Protein AF-A0A7W8PDH3-F1 (afdb_monomer)

Solvent-accessible surface area (backbone atoms only — not comparable to full-atom values): 7850 Å² total; per-residue (Å²): 99,43,57,53,86,62,32,24,60,54,50,50,48,60,41,56,75,63,56,48,69,67,54,46,50,50,40,46,52,48,32,64,68,33,52,83,71,76,51,82,68,52,86,49,70,65,90,77,72,75,96,60,85,82,55,65,71,39,75,57,72,74,24,33,28,69,41,72,52,63,41,33,30,31,32,35,35,80,54,93,34,35,36,38,41,39,37,33,39,48,50,80,62,65,76,70,32,17,48,71,47,76,48,77,48,77,48,61,73,42,71,66,27,52,62,60,40,54,66,48,62,69,49,47,61,59,53,52,53,53,43,54,51,57,52,50,77,75,107

Foldseek 3Di:
DAFQQAFLVNVV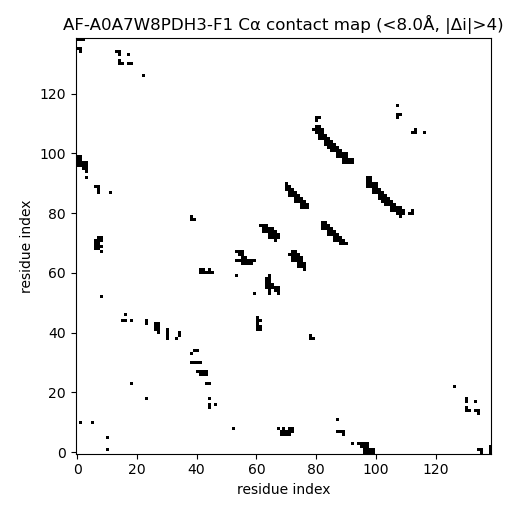VLLQLCQDVVNQVVQVVVCVVCVVVVWDRQNGFDNDDDPDDDQQQDDGSQWGFNDGDRFKTWTWHDTPFKIKIWIWGWDDDPPGDIDIDIDIDMDTDDPVSVVVVPVVVVVVVVSVVVSVVSNVVVD

Sequence (139 aa):
MVSSRVTAFESYCGMTNSSSQLLRTAFWLRDRFCALAGVRPINGFAQERPKASPVAGDVVDFFKVDYITNDELFLVANDRHLCVLVALMLSPALGLKRELTITASVKTHNLFGKVYMVPVAYAHGLIVRRMLRQLTSRA

Secondary structure (DSSP, 8-state):
-EETT--HHHHHHHHHHT--HHHHHHHHHHHHHHGGGTPPP---S-SSPPSS---TT-EETTEEEEEE-SSEEEEEEE-SSEEEEEEEEEPPPBTTEE-EEEEEEEEE-SHHHHHHHHHHHHHHHHHHHHHHHHHHTT-

Radius of gyration: 15.44 Å; Cα contacts (8 Å, |Δi|>4): 205; chains: 1; bounding box: 40×28×40 Å

Nearest PDB structures (foldseek):
  5w8m-assembly5_E  TM=7.105E-01  e=2.715E-01  Thermochaetoides thermophila
  5w8m-assembly6_F  TM=6.797E-01  e=2.136E-01  Thermochaetoides thermophila
  5w8m-assembly1_A  TM=5.571E-01  e=1.404E-01  Thermochaetoides thermophila
  6yfo-assembly1_AA  TM=2.993E-01  e=4.388E-01  Leviviridae sp.
  1h93-assembly1_A  TM=3.400E-01  e=1.457E+00  Leuconostoc mesenteroides

Structure (mmCIF, N/CA/C/O backbone):
data_AF-A0A7W8PDH3-F1
#
_entry.id   AF-A0A7W8PDH3-F1
#
loop_
_atom_site.group_PDB
_atom_site.id
_atom_site.type_symbol
_atom_site.label_atom_id
_atom_site.label_alt_id
_atom_site.label_comp_id
_atom_site.label_asym_id
_atom_site.label_entity_id
_atom_site.label_seq_id
_atom_site.pdbx_PDB_ins_code
_atom_site.Cartn_x
_atom_site.Cartn_y
_atom_site.Cartn_z
_atom_site.occupancy
_atom_site.B_iso_or_equiv
_atom_site.auth_seq_id
_atom_site.auth_comp_id
_atom_site.auth_asym_id
_atom_site.auth_atom_id
_atom_site.pdbx_PDB_model_num
ATOM 1 N N . MET A 1 1 ? -13.521 -5.055 8.287 1.00 72.31 1 MET A N 1
ATOM 2 C CA . MET A 1 1 ? -13.807 -4.239 9.488 1.00 72.31 1 MET A CA 1
ATOM 3 C C . MET A 1 1 ? -12.740 -4.533 10.524 1.00 72.31 1 MET A C 1
ATOM 5 O O . MET A 1 1 ? -12.319 -5.680 10.606 1.00 72.31 1 MET A O 1
ATOM 9 N N . VAL A 1 2 ? -12.299 -3.521 11.263 1.00 78.56 2 VAL A N 1
ATOM 10 C CA . VAL A 1 2 ? -11.295 -3.617 12.335 1.00 78.56 2 VAL A CA 1
ATOM 11 C C . VAL A 1 2 ? -11.884 -3.105 13.651 1.00 78.56 2 VAL A C 1
ATOM 13 O O . VAL A 1 2 ? -12.950 -2.489 13.649 1.00 78.56 2 VAL A O 1
ATOM 16 N N . SER A 1 3 ? -11.238 -3.390 14.782 1.00 79.94 3 SER A N 1
ATOM 17 C CA . SER A 1 3 ? -11.686 -2.906 16.096 1.00 79.94 3 SER A CA 1
ATOM 18 C C . SER A 1 3 ? -11.609 -1.377 16.182 1.00 79.94 3 SER A C 1
ATOM 20 O O . SER A 1 3 ? -10.711 -0.761 15.610 1.00 79.94 3 SER A O 1
ATOM 22 N N . SER A 1 4 ? -12.540 -0.752 16.908 1.00 78.38 4 SER A N 1
ATOM 23 C CA . SER A 1 4 ? -12.633 0.711 17.009 1.00 78.38 4 SER A CA 1
ATOM 24 C C . SER A 1 4 ? -11.459 1.386 17.724 1.00 78.38 4 SER A C 1
ATOM 26 O O . SER A 1 4 ? -11.302 2.598 17.602 1.00 78.38 4 SER A O 1
ATOM 28 N N . ARG A 1 5 ? -10.629 0.617 18.439 1.00 80.25 5 ARG A N 1
ATOM 29 C CA . ARG A 1 5 ? -9.452 1.120 19.169 1.00 80.25 5 ARG A CA 1
ATOM 30 C C . ARG A 1 5 ? -8.154 1.106 18.359 1.00 80.25 5 ARG A C 1
ATOM 32 O O . ARG A 1 5 ? -7.148 1.585 18.863 1.00 80.25 5 ARG A O 1
ATOM 39 N N . VAL A 1 6 ? -8.171 0.527 17.159 1.00 84.31 6 VAL A N 1
ATOM 40 C CA . VAL A 1 6 ? -6.967 0.315 16.346 1.00 84.31 6 VAL A CA 1
ATOM 41 C C . VAL A 1 6 ? -6.677 1.562 15.519 1.00 84.31 6 VAL A C 1
ATOM 43 O O . VAL A 1 6 ? -7.596 2.129 14.930 1.00 84.31 6 VAL A O 1
ATOM 46 N N . THR A 1 7 ? -5.410 1.965 15.446 1.00 88.69 7 THR A N 1
ATOM 47 C CA . THR A 1 7 ? -4.974 3.075 14.581 1.00 88.69 7 THR A CA 1
ATOM 48 C C . THR A 1 7 ? -4.730 2.631 13.133 1.00 88.69 7 THR A C 1
ATOM 50 O O . THR A 1 7 ? -4.605 1.438 12.828 1.00 88.69 7 THR A O 1
ATOM 53 N N . ALA A 1 8 ? -4.622 3.580 12.202 1.00 88.31 8 ALA A N 1
ATOM 54 C CA . ALA A 1 8 ? -4.268 3.294 10.811 1.00 88.31 8 ALA A CA 1
ATOM 55 C C . ALA A 1 8 ? -2.891 2.616 10.705 1.00 88.31 8 ALA A C 1
ATOM 57 O O . ALA A 1 8 ? -2.724 1.654 9.949 1.00 88.31 8 ALA A O 1
ATOM 58 N N . PHE A 1 9 ? -1.926 3.047 11.522 1.00 87.25 9 PHE A N 1
ATOM 59 C CA . PHE A 1 9 ? -0.598 2.438 11.581 1.00 87.25 9 PHE A CA 1
ATOM 60 C C . PHE A 1 9 ? -0.610 1.030 12.184 1.00 87.25 9 PHE A C 1
ATOM 62 O O . PHE A 1 9 ? 0.033 0.127 11.647 1.00 87.25 9 PHE A O 1
ATOM 69 N N . GLU A 1 10 ? -1.386 0.786 13.239 1.00 86.12 10 GLU A N 1
ATOM 70 C CA . GLU A 1 10 ? -1.561 -0.566 13.783 1.00 86.12 10 GLU A CA 1
ATOM 71 C C . GLU A 1 10 ? -2.272 -1.496 12.795 1.00 86.12 10 GLU A C 1
ATOM 73 O O . GLU A 1 10 ? -1.916 -2.669 12.679 1.00 86.12 10 GLU A O 1
ATOM 78 N N . SER A 1 11 ? -3.233 -0.972 12.032 1.00 85.19 11 SER A N 1
ATOM 79 C CA . SER A 1 11 ? -3.913 -1.713 10.966 1.00 85.19 11 SER A CA 1
ATOM 80 C C . SER A 1 11 ? -2.941 -2.099 9.849 1.00 85.19 11 SER A C 1
ATOM 82 O O . SER A 1 11 ? -2.901 -3.263 9.439 1.00 85.19 11 SER A O 1
ATOM 84 N N . TYR A 1 12 ? -2.101 -1.153 9.409 1.00 84.94 12 TYR A N 1
ATOM 85 C CA . TYR A 1 12 ? -0.999 -1.412 8.478 1.00 84.94 12 TYR A CA 1
ATOM 86 C C . TYR A 1 12 ? -0.072 -2.502 9.021 1.00 84.94 12 TYR A C 1
ATOM 88 O O . TYR A 1 12 ? 0.208 -3.491 8.339 1.00 84.94 12 TYR A O 1
ATOM 96 N N . CYS A 1 13 ? 0.334 -2.369 10.283 1.00 82.31 13 CYS A N 1
ATOM 97 C CA . CYS A 1 13 ? 1.154 -3.348 10.971 1.00 82.31 13 CYS A CA 1
ATOM 98 C C . CYS A 1 13 ? 0.494 -4.736 10.980 1.00 82.31 13 CYS A C 1
ATOM 100 O O . CYS A 1 13 ? 1.136 -5.728 10.631 1.00 82.31 13 CYS A O 1
ATOM 102 N N . GLY A 1 14 ? -0.786 -4.836 11.334 1.00 78.56 14 GLY A N 1
ATOM 103 C CA . GLY A 1 14 ? -1.529 -6.096 11.333 1.00 78.56 14 GLY A CA 1
ATOM 104 C C . GLY A 1 14 ? -1.536 -6.771 9.959 1.00 78.56 14 GLY A C 1
ATOM 105 O O . GLY A 1 14 ? -1.308 -7.977 9.861 1.00 78.56 14 GLY A O 1
ATOM 106 N N . MET A 1 15 ? -1.710 -5.988 8.889 1.00 75.31 15 MET A N 1
ATOM 107 C CA . MET A 1 15 ? -1.711 -6.494 7.513 1.00 75.31 15 MET A CA 1
ATOM 108 C C . MET A 1 15 ? -0.359 -7.017 7.063 1.00 75.31 15 MET A C 1
ATOM 110 O O . MET A 1 15 ? -0.274 -8.082 6.450 1.00 75.31 15 MET A O 1
ATOM 114 N N . THR A 1 16 ? 0.700 -6.252 7.315 1.00 74.62 16 THR A N 1
ATOM 115 C CA . THR A 1 16 ? 2.024 -6.571 6.776 1.00 74.62 16 THR A CA 1
ATOM 116 C C . THR A 1 16 ? 2.766 -7.591 7.643 1.00 74.62 16 THR A C 1
ATOM 118 O O . THR A 1 16 ? 3.664 -8.264 7.139 1.00 74.62 16 THR A O 1
ATOM 121 N N . ASN A 1 17 ? 2.330 -7.814 8.898 1.00 69.06 17 ASN A N 1
ATOM 122 C CA . ASN A 1 17 ? 2.951 -8.779 9.826 1.00 69.06 17 ASN A CA 1
ATOM 123 C C . ASN A 1 17 ? 2.692 -10.229 9.403 1.00 69.06 17 ASN A C 1
ATOM 125 O O . ASN A 1 17 ? 3.431 -11.145 9.734 1.00 69.06 17 ASN A O 1
ATOM 129 N N . SER A 1 18 ? 1.606 -10.452 8.666 1.00 56.69 18 SER A N 1
ATOM 130 C CA . SER A 1 18 ? 1.273 -11.742 8.061 1.00 56.69 18 SER A CA 1
ATOM 131 C C . SER A 1 18 ? 1.380 -11.675 6.543 1.00 56.69 18 SER A C 1
ATOM 133 O O . SER A 1 18 ? 0.632 -12.347 5.836 1.00 56.69 18 SER A O 1
ATOM 135 N N . SER A 1 19 ? 2.308 -10.864 6.021 1.00 56.41 19 SER A N 1
ATOM 136 C CA . SER A 1 19 ? 2.618 -10.877 4.596 1.00 56.41 19 SER A CA 1
ATOM 137 C C . SER A 1 19 ? 3.011 -12.304 4.200 1.00 56.41 19 SER A C 1
ATOM 139 O O . SER A 1 19 ? 4.042 -12.838 4.602 1.00 56.41 19 SER A O 1
ATOM 141 N N . SER A 1 20 ? 2.105 -12.973 3.477 1.00 57.12 20 SER A N 1
ATOM 142 C CA . SER A 1 20 ? 2.273 -14.375 3.090 1.00 57.12 20 SER A CA 1
ATOM 143 C C . SER A 1 20 ? 3.630 -14.581 2.417 1.00 57.12 20 SER A C 1
ATOM 145 O O . SER A 1 20 ? 4.112 -13.678 1.730 1.00 57.12 20 SER A O 1
ATOM 147 N N . GLN A 1 21 ? 4.228 -15.767 2.556 1.00 59.12 21 GLN A N 1
ATOM 148 C CA . GLN A 1 21 ? 5.501 -16.091 1.897 1.00 59.12 21 GLN A CA 1
ATOM 149 C C . GLN A 1 21 ? 5.482 -15.730 0.400 1.00 59.12 21 GLN A C 1
ATOM 151 O O . GLN A 1 21 ? 6.455 -15.178 -0.094 1.00 59.12 21 GLN A O 1
ATOM 156 N N . LEU A 1 22 ? 4.332 -15.887 -0.270 1.00 58.66 22 LEU A N 1
ATOM 157 C CA . LEU A 1 22 ? 4.092 -15.488 -1.665 1.00 58.66 22 LEU A CA 1
ATOM 158 C C . LEU A 1 22 ? 4.389 -14.009 -1.961 1.00 58.66 22 LEU A C 1
ATOM 160 O O . LEU A 1 22 ? 4.874 -13.676 -3.036 1.00 58.66 22 LEU A O 1
ATOM 164 N N . LEU A 1 23 ? 4.090 -13.121 -1.018 1.00 63.62 23 LEU A N 1
ATOM 165 C CA . LEU A 1 23 ? 4.256 -11.674 -1.146 1.00 63.62 23 LEU A CA 1
ATOM 166 C C . LEU A 1 23 ? 5.735 -11.282 -1.036 1.00 63.62 23 LEU A C 1
ATOM 168 O O . LEU A 1 23 ? 6.227 -10.489 -1.835 1.00 63.62 23 LEU A O 1
ATOM 172 N N . ARG A 1 24 ? 6.466 -11.930 -0.117 1.00 63.41 24 ARG A N 1
ATOM 173 C CA . ARG A 1 24 ? 7.933 -11.837 -0.039 1.00 63.41 24 ARG A CA 1
ATOM 174 C C . ARG A 1 24 ? 8.594 -12.395 -1.296 1.00 63.41 24 ARG A C 1
ATOM 176 O O . ARG A 1 24 ? 9.510 -11.767 -1.812 1.00 63.41 24 ARG A O 1
ATOM 183 N N . THR A 1 25 ? 8.125 -13.529 -1.819 1.00 57.22 25 THR A N 1
ATOM 184 C CA . THR A 1 25 ? 8.664 -14.102 -3.062 1.00 57.22 25 THR A CA 1
ATOM 185 C C . THR A 1 25 ? 8.390 -13.198 -4.264 1.00 57.22 25 THR A C 1
ATOM 187 O O . THR A 1 25 ? 9.267 -13.036 -5.104 1.00 57.22 25 THR A O 1
ATOM 190 N N . ALA A 1 26 ? 7.216 -12.561 -4.337 1.00 62.88 26 ALA A N 1
ATOM 191 C CA . ALA A 1 26 ? 6.884 -11.617 -5.402 1.00 62.88 26 ALA A CA 1
ATOM 192 C C . ALA A 1 26 ? 7.784 -10.369 -5.373 1.00 62.88 26 ALA A C 1
ATOM 194 O O . ALA A 1 26 ? 8.300 -9.971 -6.416 1.00 62.88 26 ALA A O 1
ATOM 195 N N . PHE A 1 27 ? 8.029 -9.791 -4.191 1.00 67.06 27 PHE A N 1
ATOM 196 C CA . PHE A 1 27 ? 8.969 -8.673 -4.035 1.00 67.06 27 PHE A CA 1
ATOM 197 C C . PHE A 1 27 ? 10.419 -9.076 -4.305 1.00 67.06 27 PHE A C 1
ATOM 199 O O . PHE A 1 27 ? 11.137 -8.343 -4.971 1.00 67.06 27 PHE A O 1
ATOM 206 N N . TRP A 1 28 ? 10.832 -10.277 -3.906 1.00 62.25 28 TRP A N 1
ATOM 207 C CA . TRP A 1 28 ? 12.161 -10.790 -4.231 1.00 62.25 28 TRP A CA 1
ATOM 208 C C . TRP A 1 28 ? 12.358 -11.013 -5.737 1.00 62.25 28 TRP A C 1
ATOM 210 O O . TRP A 1 28 ? 13.393 -10.662 -6.301 1.00 62.25 28 TRP A O 1
ATOM 220 N N . LEU A 1 29 ? 11.353 -11.580 -6.410 1.00 57.97 29 LEU A N 1
ATOM 221 C CA . LEU A 1 29 ? 11.389 -11.815 -7.851 1.00 57.97 29 LEU A CA 1
ATOM 222 C C . LEU A 1 29 ? 11.445 -10.481 -8.603 1.00 57.97 29 LEU A C 1
ATOM 224 O O . LEU A 1 29 ? 12.280 -10.310 -9.489 1.00 57.97 29 LEU A O 1
ATOM 228 N N . ARG A 1 30 ? 10.629 -9.510 -8.177 1.00 66.06 30 ARG A N 1
ATOM 229 C CA . ARG A 1 30 ? 10.693 -8.120 -8.636 1.00 66.06 30 ARG A CA 1
ATOM 230 C C . ARG A 1 30 ? 12.095 -7.542 -8.490 1.00 66.06 30 ARG A C 1
ATOM 232 O O . ARG A 1 30 ? 12.644 -7.029 -9.457 1.00 66.06 30 ARG A O 1
ATOM 239 N N . ASP A 1 31 ? 12.678 -7.651 -7.304 1.00 63.78 31 ASP A N 1
ATOM 240 C CA . ASP A 1 31 ? 14.000 -7.109 -7.010 1.00 63.78 31 ASP A CA 1
ATOM 241 C C . ASP A 1 31 ? 15.086 -7.741 -7.872 1.00 63.78 31 ASP A C 1
ATOM 243 O O . ASP A 1 31 ? 15.952 -7.024 -8.362 1.00 63.78 31 ASP A O 1
ATOM 247 N N . ARG A 1 32 ? 15.016 -9.047 -8.158 1.00 59.47 32 ARG A N 1
ATOM 248 C CA . ARG A 1 32 ? 15.961 -9.697 -9.080 1.00 59.47 32 ARG A CA 1
ATOM 249 C C . ARG A 1 32 ? 15.852 -9.189 -10.510 1.00 59.47 32 ARG A C 1
ATOM 251 O O . ARG A 1 32 ? 16.881 -8.981 -11.146 1.00 59.47 32 ARG A O 1
ATOM 258 N N . PHE A 1 33 ? 14.637 -8.998 -11.020 1.00 55.91 33 PHE A N 1
ATOM 259 C CA . PHE A 1 33 ? 14.441 -8.484 -12.377 1.00 55.91 33 PHE A CA 1
ATOM 260 C C . PHE A 1 33 ? 14.771 -6.987 -12.480 1.00 55.91 33 PHE A C 1
ATOM 262 O O . PHE A 1 33 ? 15.287 -6.537 -13.501 1.00 55.91 33 PHE A O 1
ATOM 269 N N . CYS A 1 34 ? 14.540 -6.221 -11.412 1.00 54.62 34 CYS A N 1
ATOM 270 C CA . CYS A 1 34 ? 14.785 -4.781 -11.363 1.00 54.62 34 CYS A CA 1
ATOM 271 C C . CYS A 1 34 ? 16.191 -4.394 -10.864 1.00 54.62 34 CYS A C 1
ATOM 273 O O . CYS A 1 34 ? 16.572 -3.230 -11.014 1.00 54.62 34 CYS A O 1
ATOM 275 N N . ALA A 1 35 ? 16.989 -5.338 -10.348 1.00 56.88 35 ALA A N 1
ATOM 276 C CA . ALA A 1 35 ? 18.390 -5.120 -9.969 1.00 56.88 35 ALA A CA 1
ATOM 277 C C . ALA A 1 35 ? 19.235 -4.629 -11.157 1.00 56.88 35 ALA A C 1
ATOM 279 O O . ALA A 1 35 ? 20.092 -3.765 -10.999 1.00 56.88 35 ALA A O 1
ATOM 280 N N . LEU A 1 36 ? 18.925 -5.106 -12.368 1.00 50.00 36 LEU A N 1
ATOM 281 C CA . LEU A 1 36 ? 19.558 -4.663 -13.616 1.00 50.00 36 LEU A CA 1
ATOM 282 C C . LEU A 1 36 ? 19.155 -3.235 -14.030 1.00 50.00 36 LEU A C 1
ATOM 284 O O . LEU A 1 36 ? 19.840 -2.613 -14.836 1.00 50.00 36 LEU A O 1
ATOM 288 N N . ALA A 1 37 ? 18.067 -2.699 -13.472 1.00 51.59 37 ALA A N 1
ATOM 289 C CA . ALA A 1 37 ? 17.535 -1.371 -13.781 1.00 51.59 37 ALA A CA 1
ATOM 290 C C . ALA A 1 37 ? 17.859 -0.309 -12.705 1.00 51.59 37 ALA A C 1
ATOM 292 O O . ALA A 1 37 ? 17.372 0.821 -12.797 1.00 51.59 37 ALA A O 1
ATOM 293 N N . GLY A 1 38 ? 18.671 -0.645 -11.690 1.00 53.12 38 GLY A N 1
ATOM 294 C CA . GLY A 1 38 ? 19.088 0.283 -10.627 1.00 53.12 38 GLY A CA 1
ATOM 295 C C . GLY A 1 38 ? 17.977 0.663 -9.639 1.00 53.12 38 GLY A C 1
ATOM 296 O O . GLY A 1 38 ? 18.023 1.738 -9.041 1.00 53.12 38 GLY A O 1
ATOM 297 N N . VAL A 1 39 ? 16.955 -0.183 -9.493 1.00 56.75 39 VAL A N 1
ATOM 298 C CA . VAL A 1 39 ? 15.837 0.026 -8.560 1.00 56.75 39 VAL A CA 1
ATOM 299 C C . VAL A 1 39 ? 16.244 -0.445 -7.163 1.00 56.75 39 VAL A C 1
ATOM 301 O O . VAL A 1 39 ? 16.865 -1.499 -7.024 1.00 56.75 39 VAL A O 1
ATOM 304 N N . ARG A 1 40 ? 15.899 0.319 -6.117 1.00 56.69 40 ARG A N 1
ATOM 305 C CA . ARG A 1 40 ? 16.214 -0.060 -4.731 1.00 56.69 40 ARG A CA 1
ATOM 306 C C . ARG A 1 40 ? 15.462 -1.342 -4.350 1.00 56.69 40 ARG A C 1
ATOM 308 O O . ARG A 1 40 ? 14.257 -1.409 -4.613 1.00 56.69 40 ARG A O 1
ATOM 315 N N . PRO A 1 41 ? 16.131 -2.342 -3.747 1.00 55.88 41 PRO A N 1
ATOM 316 C CA . PRO A 1 41 ? 15.470 -3.572 -3.341 1.00 55.88 41 PRO A CA 1
ATOM 317 C C . PRO A 1 41 ? 14.440 -3.282 -2.248 1.00 55.88 41 PRO A C 1
ATOM 319 O O . PRO A 1 41 ? 14.709 -2.552 -1.291 1.00 55.88 41 PRO A O 1
ATOM 322 N N . ILE A 1 42 ? 13.261 -3.874 -2.396 1.00 59.59 42 ILE A N 1
ATOM 323 C CA . ILE A 1 42 ? 12.273 -3.985 -1.336 1.00 59.59 42 ILE A CA 1
ATOM 324 C C . ILE A 1 42 ? 12.667 -5.243 -0.558 1.00 59.59 42 ILE A C 1
ATOM 326 O O . ILE A 1 42 ? 12.245 -6.346 -0.894 1.00 59.59 42 ILE A O 1
ATOM 330 N N . ASN A 1 43 ? 13.481 -5.098 0.493 1.00 56.28 43 ASN A N 1
ATOM 331 C CA . ASN A 1 43 ? 13.959 -6.200 1.352 1.00 56.28 43 ASN A CA 1
ATOM 332 C C . ASN A 1 43 ? 12.840 -6.890 2.181 1.00 56.28 43 ASN A C 1
ATOM 334 O O . ASN A 1 43 ? 13.067 -7.384 3.285 1.00 56.28 43 ASN A O 1
ATOM 338 N N . GLY A 1 44 ? 11.621 -6.963 1.645 1.00 59.72 44 GLY A N 1
ATOM 339 C CA . GLY A 1 44 ? 10.412 -7.392 2.326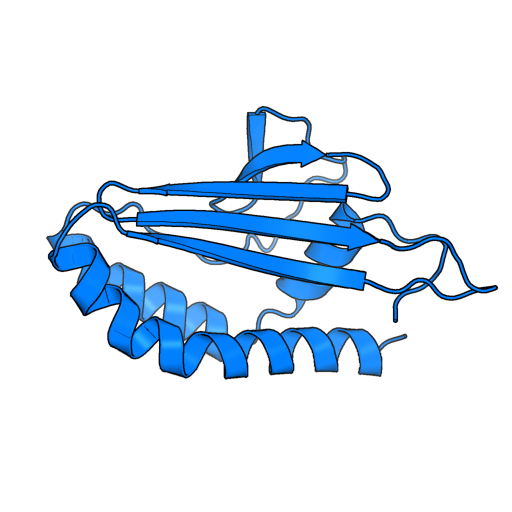 1.00 59.72 44 GLY A CA 1
ATOM 340 C C . GLY A 1 44 ? 9.896 -6.350 3.315 1.00 59.72 44 GLY A C 1
ATOM 341 O O . GLY A 1 44 ? 10.376 -5.221 3.375 1.00 59.72 44 GLY A O 1
ATOM 342 N N . PHE A 1 45 ? 8.890 -6.755 4.086 1.00 64.50 45 PHE A N 1
ATOM 343 C CA . PHE A 1 45 ? 8.467 -6.025 5.278 1.00 64.50 45 PHE A CA 1
ATOM 344 C C . PHE A 1 45 ? 9.382 -6.414 6.445 1.00 64.50 45 PHE A C 1
ATOM 346 O O . PHE A 1 45 ? 9.719 -7.595 6.594 1.00 64.50 45 PHE A O 1
ATOM 353 N N . ALA A 1 46 ? 9.796 -5.439 7.251 1.00 59.19 46 ALA A N 1
ATOM 354 C CA . ALA A 1 46 ? 10.646 -5.660 8.410 1.00 59.19 46 ALA A CA 1
ATOM 355 C C . ALA A 1 46 ? 9.924 -6.543 9.443 1.00 59.19 46 ALA A C 1
ATOM 357 O O . ALA A 1 46 ? 8.759 -6.317 9.773 1.00 59.19 46 ALA A O 1
ATOM 358 N N . GLN A 1 47 ? 10.625 -7.562 9.953 1.00 51.81 47 GLN A N 1
ATOM 359 C CA . GLN A 1 47 ? 10.112 -8.433 11.022 1.00 51.81 47 GLN A CA 1
ATOM 360 C C . GLN A 1 47 ? 10.113 -7.729 12.387 1.00 51.81 47 GLN A C 1
ATOM 362 O O . GLN A 1 47 ? 9.283 -8.036 13.239 1.00 51.81 47 GLN A O 1
ATOM 367 N N . GLU A 1 48 ? 11.014 -6.765 12.584 1.00 51.53 48 GLU A N 1
ATOM 368 C CA . GLU A 1 48 ? 11.105 -5.958 13.797 1.00 51.53 48 GLU A CA 1
ATOM 369 C C . GLU A 1 48 ? 10.524 -4.576 13.526 1.00 51.53 48 GLU A C 1
ATOM 371 O O . GLU A 1 48 ? 10.997 -3.847 12.652 1.00 51.53 48 GLU A O 1
ATOM 376 N N . ARG A 1 49 ? 9.462 -4.228 14.257 1.00 62.59 49 ARG A N 1
ATOM 377 C CA . ARG A 1 49 ? 8.789 -2.940 14.096 1.00 62.59 49 ARG A CA 1
ATOM 378 C C . ARG A 1 49 ? 9.142 -1.964 15.210 1.00 62.59 49 ARG A C 1
ATOM 380 O O . ARG A 1 49 ? 9.288 -2.389 16.360 1.00 62.59 49 ARG A O 1
ATOM 387 N N . PRO A 1 50 ? 9.215 -0.658 14.898 1.00 58.81 50 PRO A N 1
ATOM 388 C CA . PRO A 1 50 ? 9.360 0.358 15.922 1.00 58.81 50 PRO A CA 1
ATOM 389 C C . PRO A 1 50 ? 8.167 0.294 16.884 1.00 58.81 50 PRO A C 1
ATOM 391 O O . PRO A 1 50 ? 7.014 0.234 16.464 1.00 58.81 50 PRO A O 1
ATOM 394 N N . LYS A 1 51 ? 8.450 0.299 18.193 1.00 57.66 51 LYS A N 1
ATOM 395 C CA . LYS A 1 51 ? 7.427 0.344 19.258 1.00 57.66 51 LYS A CA 1
ATOM 396 C C . LYS A 1 51 ? 6.659 1.672 19.288 1.00 57.66 51 LYS A C 1
ATOM 398 O O . LYS A 1 51 ? 5.642 1.764 19.965 1.00 57.66 51 LYS A O 1
ATOM 403 N N . ALA A 1 52 ? 7.163 2.688 18.592 1.00 71.75 52 ALA A N 1
ATOM 404 C CA . ALA A 1 52 ? 6.564 4.007 18.482 1.00 71.75 52 ALA A CA 1
ATOM 405 C C . ALA A 1 52 ? 5.946 4.203 17.093 1.00 71.75 52 ALA A C 1
ATOM 407 O O . ALA A 1 52 ? 6.464 3.689 16.099 1.00 71.75 52 ALA A O 1
ATOM 408 N N . SER A 1 53 ? 4.854 4.968 17.036 1.00 77.31 53 SER A N 1
ATOM 409 C CA . SER A 1 53 ? 4.280 5.411 15.767 1.00 77.31 53 SER A CA 1
ATOM 410 C C . SER A 1 53 ? 5.300 6.290 15.029 1.00 77.31 53 SER A C 1
ATOM 412 O O . SER A 1 53 ? 5.885 7.170 15.665 1.00 77.31 53 SER A O 1
ATOM 414 N N . PRO A 1 54 ? 5.525 6.073 13.723 1.00 83.88 54 PRO A N 1
ATOM 415 C CA . PRO A 1 54 ? 6.429 6.900 12.933 1.00 83.88 54 PRO A CA 1
ATOM 416 C C . PRO A 1 54 ? 5.867 8.316 12.780 1.00 83.88 54 PRO A C 1
ATOM 418 O O . PRO A 1 54 ? 4.673 8.552 12.989 1.00 83.88 54 PRO A O 1
ATOM 421 N N . VAL A 1 55 ? 6.719 9.252 12.376 1.00 87.44 55 VAL A N 1
ATOM 422 C CA . VAL A 1 55 ? 6.321 10.613 11.998 1.00 87.44 55 VAL A CA 1
ATOM 423 C C . VAL A 1 55 ? 6.411 10.811 10.487 1.00 87.44 55 VAL A C 1
ATOM 425 O O . VAL A 1 55 ? 7.066 10.050 9.772 1.00 87.44 55 VAL A O 1
ATOM 428 N N . ALA A 1 56 ? 5.736 11.840 9.972 1.00 89.44 56 ALA A N 1
ATOM 429 C CA . ALA A 1 56 ? 5.856 12.209 8.565 1.00 89.44 56 ALA A CA 1
ATOM 430 C C . ALA A 1 56 ? 7.329 12.475 8.206 1.00 89.44 56 ALA A C 1
ATOM 432 O O . ALA A 1 56 ? 8.029 13.214 8.897 1.00 89.44 56 ALA A O 1
ATOM 433 N N . GLY A 1 57 ? 7.796 11.866 7.119 1.00 87.31 57 GLY A N 1
ATOM 434 C CA . GLY A 1 57 ? 9.195 11.877 6.701 1.00 87.31 57 GLY A CA 1
ATOM 435 C C . GLY A 1 57 ? 9.956 10.583 6.993 1.00 87.31 57 GLY A C 1
ATOM 436 O O . GLY A 1 57 ? 10.907 10.301 6.258 1.00 87.31 57 GLY A O 1
ATOM 437 N N . ASP A 1 58 ? 9.520 9.789 7.975 1.00 86.31 58 ASP A N 1
ATOM 438 C CA . ASP A 1 58 ? 10.149 8.510 8.315 1.00 86.31 58 ASP A CA 1
ATOM 439 C C . ASP A 1 58 ? 9.995 7.485 7.191 1.00 86.31 58 ASP A C 1
ATOM 441 O O . ASP A 1 58 ? 9.115 7.580 6.333 1.00 86.31 58 ASP A O 1
ATOM 445 N N . VAL A 1 59 ? 10.853 6.467 7.208 1.00 82.94 59 VAL A N 1
ATOM 446 C CA . VAL A 1 59 ? 10.758 5.328 6.295 1.00 82.94 59 VAL A CA 1
ATOM 447 C C . VAL A 1 59 ? 10.260 4.115 7.069 1.00 82.94 59 VAL A C 1
ATOM 449 O O . VAL A 1 59 ? 10.886 3.685 8.035 1.00 82.94 59 VAL A O 1
ATOM 452 N N .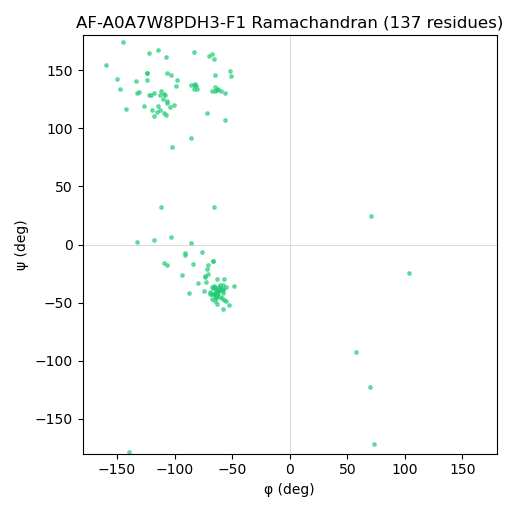 VAL A 1 60 ? 9.141 3.552 6.619 1.00 79.00 60 VAL A N 1
ATOM 453 C CA . VAL A 1 60 ? 8.561 2.310 7.134 1.00 79.00 60 VAL A CA 1
ATOM 454 C C . VAL A 1 60 ? 8.627 1.267 6.030 1.00 79.00 60 VAL A C 1
ATOM 456 O O . VAL A 1 60 ? 8.046 1.441 4.957 1.00 79.00 60 VAL A O 1
ATOM 459 N N . ASP A 1 61 ? 9.346 0.177 6.299 1.00 77.94 61 ASP A N 1
ATOM 460 C CA . ASP A 1 61 ? 9.690 -0.859 5.325 1.00 77.94 61 ASP A CA 1
ATOM 461 C C . ASP A 1 61 ? 10.454 -0.271 4.124 1.00 77.94 61 ASP A C 1
ATOM 463 O O . ASP A 1 61 ? 11.671 -0.116 4.168 1.00 77.94 61 ASP A O 1
ATOM 467 N N . PHE A 1 62 ? 9.744 0.109 3.065 1.00 76.56 62 PHE A N 1
ATOM 468 C CA . PHE A 1 62 ? 10.292 0.744 1.862 1.00 76.56 62 PHE A CA 1
ATOM 469 C C . PHE A 1 62 ? 9.492 1.977 1.425 1.00 76.56 62 PHE A C 1
ATOM 471 O O . PHE A 1 62 ? 9.806 2.597 0.408 1.00 76.56 62 PHE A O 1
ATOM 478 N N . PHE A 1 63 ? 8.460 2.339 2.186 1.00 82.94 63 PHE A N 1
ATOM 479 C CA . PHE A 1 63 ? 7.661 3.525 1.950 1.00 82.94 63 PHE A CA 1
ATOM 480 C C . PHE A 1 63 ? 8.134 4.662 2.844 1.00 82.94 63 PHE A C 1
ATOM 482 O O . PHE A 1 63 ? 8.432 4.469 4.020 1.00 82.94 63 PHE A O 1
ATOM 489 N N . LYS A 1 64 ? 8.135 5.872 2.300 1.00 87.38 64 LYS A N 1
ATOM 490 C CA . LYS A 1 64 ? 8.211 7.094 3.087 1.00 87.38 64 LYS A CA 1
ATOM 491 C C . LYS A 1 64 ? 6.821 7.424 3.629 1.00 87.38 64 LYS A C 1
ATOM 493 O O . LYS A 1 64 ? 5.850 7.393 2.875 1.00 87.38 64 LYS A O 1
ATOM 498 N N . VAL A 1 65 ? 6.726 7.754 4.911 1.00 90.62 65 VAL A N 1
ATOM 499 C CA . VAL A 1 65 ? 5.501 8.275 5.521 1.00 90.62 65 VAL A CA 1
ATOM 500 C C . VAL A 1 65 ? 5.298 9.694 5.009 1.00 90.62 65 VAL A C 1
ATOM 502 O O . VAL A 1 65 ? 6.103 10.582 5.284 1.00 90.62 65 VAL A O 1
ATOM 505 N N . ASP A 1 66 ? 4.246 9.893 4.226 1.00 92.25 66 ASP A N 1
ATOM 506 C CA . ASP A 1 66 ? 3.869 11.205 3.698 1.00 92.25 66 ASP A CA 1
ATOM 507 C C . ASP A 1 66 ? 2.955 11.937 4.686 1.00 92.25 66 ASP A C 1
ATOM 509 O O . ASP A 1 66 ? 3.158 13.110 4.989 1.00 92.25 66 ASP A O 1
ATOM 513 N N . TYR A 1 67 ? 2.006 11.203 5.271 1.00 92.44 67 TYR A N 1
ATOM 514 C CA . TYR A 1 67 ? 1.055 11.716 6.250 1.00 92.44 67 TYR A CA 1
ATOM 515 C C . TYR A 1 67 ? 0.647 10.619 7.236 1.00 92.44 67 TYR A C 1
ATOM 517 O O . TYR A 1 67 ? 0.494 9.460 6.845 1.00 92.44 67 TYR A O 1
ATOM 525 N N . ILE A 1 68 ? 0.467 10.969 8.511 1.00 93.12 68 ILE A N 1
ATOM 526 C CA . ILE A 1 68 ? 0.028 10.025 9.542 1.00 93.12 68 ILE A CA 1
ATOM 527 C C . ILE A 1 68 ? -0.832 10.706 10.608 1.00 93.12 68 ILE A C 1
ATOM 529 O O . ILE A 1 68 ? -0.486 11.758 11.142 1.00 93.12 68 ILE A O 1
ATOM 533 N N . THR A 1 69 ? -1.942 10.057 10.941 1.00 92.31 69 THR A N 1
ATOM 534 C CA . THR A 1 69 ? -2.794 10.316 12.102 1.00 92.31 69 THR A CA 1
ATOM 535 C C . THR A 1 69 ? -3.252 8.981 12.696 1.00 92.31 69 THR A C 1
ATOM 537 O O . THR A 1 69 ? -2.899 7.904 12.212 1.00 92.31 69 THR A O 1
ATOM 540 N N . ASN A 1 70 ? -4.070 9.028 13.750 1.00 89.69 70 ASN A N 1
ATOM 541 C CA . ASN A 1 70 ? -4.688 7.815 14.288 1.00 89.69 70 ASN A CA 1
ATOM 542 C C . ASN A 1 70 ? -5.621 7.136 13.277 1.00 89.69 70 ASN A C 1
ATOM 544 O O . ASN A 1 70 ? -5.745 5.914 13.308 1.00 89.69 70 ASN A O 1
ATOM 548 N N . ASP A 1 71 ? -6.240 7.903 12.378 1.00 91.56 71 ASP A N 1
ATOM 549 C CA . ASP A 1 71 ? -7.265 7.409 11.458 1.00 91.56 71 ASP A CA 1
ATOM 550 C C . ASP A 1 71 ? -6.768 7.290 10.011 1.00 91.56 71 ASP A C 1
ATOM 552 O O . ASP A 1 71 ? -7.355 6.554 9.221 1.00 91.56 71 ASP A O 1
ATOM 556 N N . GLU A 1 72 ? -5.661 7.945 9.661 1.00 92.38 72 GLU A N 1
ATOM 557 C CA . GLU A 1 72 ? -5.138 7.996 8.297 1.00 92.38 72 GLU A CA 1
ATOM 558 C C . GLU A 1 72 ? -3.634 7.719 8.260 1.00 92.38 72 GLU A C 1
ATOM 560 O O . GLU A 1 72 ? -2.874 8.177 9.109 1.00 92.38 72 GLU A O 1
ATOM 565 N N . LEU A 1 73 ? -3.185 6.979 7.252 1.00 92.94 73 LEU A N 1
ATOM 566 C CA . LEU A 1 73 ? -1.769 6.731 7.002 1.00 92.94 73 LEU A CA 1
ATOM 567 C C . LEU A 1 73 ? -1.508 6.732 5.501 1.00 92.94 73 LEU A C 1
ATOM 569 O O . LEU A 1 73 ? -2.016 5.863 4.789 1.00 92.94 73 LEU A O 1
ATOM 573 N N . PHE A 1 74 ? -0.695 7.675 5.029 1.00 92.25 74 PHE A N 1
ATOM 574 C CA . PHE A 1 74 ? -0.274 7.772 3.635 1.00 92.25 74 PHE A CA 1
ATOM 575 C C . PHE A 1 74 ? 1.206 7.424 3.508 1.00 92.25 74 PHE A C 1
ATOM 577 O O . PHE A 1 74 ? 2.079 8.000 4.159 1.00 92.25 74 PHE A O 1
ATOM 584 N N . LEU A 1 75 ? 1.470 6.459 2.640 1.00 89.50 75 LEU A N 1
ATOM 585 C CA . LEU A 1 75 ? 2.771 5.873 2.383 1.00 89.50 75 LEU A CA 1
ATOM 586 C C . LEU A 1 75 ? 3.122 6.082 0.915 1.00 89.50 75 LEU A C 1
ATOM 588 O O . LEU A 1 75 ? 2.334 5.747 0.031 1.00 89.50 75 LEU A O 1
ATOM 592 N N . VAL A 1 76 ? 4.310 6.614 0.647 1.00 86.06 76 VAL A N 1
ATOM 593 C CA . VAL A 1 76 ? 4.777 6.917 -0.706 1.00 86.06 76 VAL A CA 1
ATOM 594 C C . VAL A 1 76 ? 6.079 6.185 -0.992 1.00 86.06 76 VAL A C 1
ATOM 596 O O . VAL A 1 76 ? 7.046 6.288 -0.242 1.00 86.06 76 VAL A O 1
ATOM 599 N N . ALA A 1 77 ? 6.132 5.474 -2.113 1.00 83.81 77 ALA A N 1
ATOM 600 C CA . ALA A 1 77 ? 7.364 4.928 -2.670 1.00 83.81 77 ALA A CA 1
ATOM 601 C C . ALA A 1 77 ? 7.596 5.560 -4.042 1.00 83.81 77 ALA A C 1
ATOM 603 O 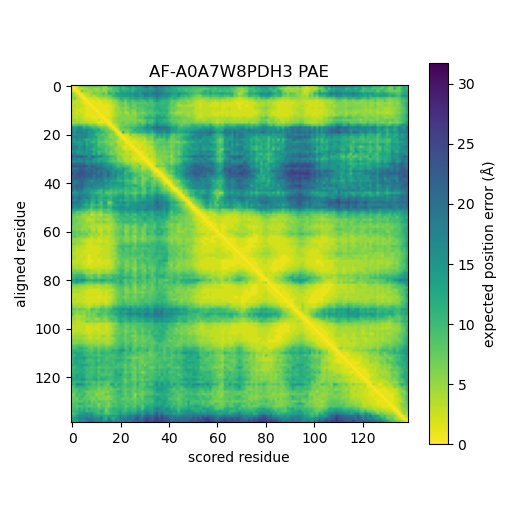O . ALA A 1 77 ? 6.847 5.311 -4.986 1.00 83.81 77 ALA A O 1
ATOM 604 N N . ASN A 1 78 ? 8.618 6.407 -4.144 1.00 81.06 78 ASN A N 1
ATOM 605 C CA . ASN A 1 78 ? 8.963 7.088 -5.385 1.00 81.06 78 ASN A CA 1
ATOM 606 C C . ASN A 1 78 ? 10.240 6.483 -5.973 1.00 81.06 78 ASN A C 1
ATOM 608 O O . ASN A 1 78 ? 11.326 6.652 -5.419 1.00 81.06 78 ASN A O 1
ATOM 612 N N . ASP A 1 79 ? 10.090 5.800 -7.103 1.00 77.62 79 ASP A N 1
ATOM 613 C CA . ASP A 1 79 ? 11.166 5.196 -7.873 1.00 77.62 79 ASP A CA 1
ATOM 614 C C . ASP A 1 79 ? 11.303 5.881 -9.242 1.00 77.62 79 ASP A C 1
ATOM 616 O O . ASP A 1 79 ? 10.430 6.596 -9.738 1.00 77.62 79 ASP A O 1
ATOM 620 N N . ARG A 1 80 ? 12.411 5.608 -9.937 1.00 70.62 80 ARG A N 1
ATOM 621 C CA . ARG A 1 80 ? 12.704 6.211 -11.250 1.00 70.62 80 ARG A CA 1
ATOM 622 C C . ARG A 1 80 ? 11.624 5.960 -12.314 1.00 70.62 80 ARG A C 1
ATOM 624 O O . ARG A 1 80 ? 11.469 6.756 -13.236 1.00 70.62 80 ARG A O 1
ATOM 631 N N . HIS A 1 81 ? 10.915 4.839 -12.230 1.00 73.62 81 HIS A N 1
ATOM 632 C CA . HIS A 1 81 ? 9.981 4.373 -13.259 1.00 73.62 81 HIS A CA 1
ATOM 633 C C . HIS A 1 81 ? 8.510 4.473 -12.839 1.00 73.62 81 HIS A C 1
ATOM 635 O O . HIS A 1 81 ? 7.627 4.437 -13.702 1.00 73.62 81 HIS A O 1
ATOM 641 N N . LEU A 1 82 ? 8.242 4.634 -11.543 1.00 79.50 82 LEU A N 1
ATOM 642 C CA . LEU A 1 82 ? 6.903 4.719 -10.982 1.00 79.50 82 LEU A CA 1
ATOM 643 C C . LEU A 1 82 ? 6.917 5.395 -9.610 1.00 79.50 82 LEU A C 1
ATOM 645 O O . LEU A 1 82 ? 7.899 5.321 -8.880 1.00 79.50 82 LEU A O 1
ATOM 649 N N . CYS A 1 83 ? 5.792 5.992 -9.254 1.00 81.31 83 CYS A N 1
ATOM 650 C CA . CYS A 1 83 ? 5.481 6.450 -7.912 1.00 81.31 83 CYS A CA 1
ATOM 651 C C . CYS A 1 83 ? 4.251 5.685 -7.414 1.00 81.31 83 CYS A C 1
ATOM 653 O O . CYS A 1 83 ? 3.254 5.591 -8.134 1.00 81.31 83 CYS A O 1
ATOM 655 N N . VAL A 1 84 ? 4.329 5.120 -6.212 1.00 83.94 84 VAL A N 1
ATOM 656 C CA . VAL A 1 84 ? 3.235 4.412 -5.539 1.00 83.94 84 VAL A CA 1
ATOM 657 C C . VAL A 1 84 ? 2.796 5.223 -4.332 1.00 83.94 84 VAL A C 1
ATOM 659 O O . VAL A 1 84 ? 3.630 5.615 -3.521 1.00 83.94 84 VAL A O 1
ATOM 662 N N . LEU A 1 85 ? 1.490 5.410 -4.198 1.00 88.19 85 LEU A N 1
ATOM 663 C CA . LEU A 1 85 ? 0.824 5.907 -3.003 1.00 88.19 85 LEU A CA 1
ATOM 664 C C . LEU A 1 85 ? -0.018 4.768 -2.425 1.00 88.19 85 LEU A C 1
ATOM 666 O O . LEU A 1 85 ? -0.831 4.179 -3.137 1.00 88.19 85 LEU A O 1
ATOM 670 N N . VAL A 1 86 ? 0.137 4.488 -1.138 1.00 88.69 86 VAL A N 1
ATOM 671 C CA . VAL A 1 86 ? -0.759 3.620 -0.376 1.00 88.69 86 VAL A CA 1
ATOM 672 C C . VAL A 1 86 ? -1.359 4.446 0.749 1.00 88.69 86 VAL A C 1
ATOM 674 O O . VAL A 1 86 ? -0.647 4.900 1.637 1.00 88.69 86 VAL A O 1
ATOM 677 N N . ALA A 1 87 ? -2.670 4.638 0.704 1.00 90.44 87 ALA A N 1
ATOM 678 C CA . ALA A 1 87 ? -3.429 5.317 1.737 1.00 90.44 87 ALA A CA 1
ATOM 679 C C . ALA A 1 87 ? -4.283 4.304 2.499 1.00 90.44 87 ALA A C 1
ATOM 681 O O . ALA A 1 87 ? -5.021 3.525 1.895 1.00 90.44 87 ALA A O 1
ATOM 682 N N . LEU A 1 88 ? -4.181 4.324 3.823 1.00 91.44 88 LEU A N 1
ATOM 683 C CA . LEU A 1 88 ? -5.064 3.614 4.735 1.00 91.44 88 LEU A CA 1
ATOM 684 C C . LEU A 1 88 ? -5.924 4.649 5.449 1.00 91.44 88 LEU A C 1
ATOM 686 O O . LEU A 1 88 ? -5.391 5.617 5.983 1.00 91.44 88 LEU A O 1
ATOM 690 N N . MET A 1 89 ? -7.236 4.443 5.448 1.00 91.75 89 MET A N 1
ATOM 691 C CA . MET A 1 89 ? -8.201 5.352 6.062 1.00 91.75 89 MET A CA 1
ATOM 692 C C . MET A 1 89 ? -9.192 4.562 6.911 1.00 91.75 89 MET A C 1
ATOM 694 O O . MET A 1 89 ? -9.776 3.580 6.444 1.00 91.75 89 MET A O 1
ATOM 698 N N . LEU A 1 90 ? -9.388 4.995 8.151 1.00 90.06 90 LEU A N 1
ATOM 699 C CA . LEU A 1 90 ? -10.369 4.451 9.078 1.00 90.06 90 LEU A CA 1
ATOM 700 C C . LEU A 1 90 ? -11.602 5.347 9.113 1.00 90.06 90 LEU A C 1
ATOM 702 O O . LEU A 1 90 ? -11.538 6.513 9.496 1.00 90.06 90 LEU A O 1
ATOM 706 N N . SER A 1 91 ? -12.753 4.784 8.765 1.00 89.12 91 SER A N 1
ATOM 707 C CA . SER A 1 91 ? -14.027 5.490 8.883 1.00 89.12 91 SER A CA 1
ATOM 708 C C . SER A 1 91 ? -14.426 5.680 10.358 1.00 89.12 91 SER A C 1
ATOM 710 O O . SER A 1 91 ? -13.922 4.971 11.243 1.00 89.12 91 SER A O 1
ATOM 712 N N . PRO A 1 92 ? -15.355 6.607 10.663 1.00 85.12 92 PRO A N 1
ATOM 713 C CA . PRO A 1 92 ? -15.933 6.735 11.999 1.00 85.12 92 PRO A CA 1
ATOM 714 C C . PRO A 1 92 ? -16.459 5.395 12.535 1.00 85.12 92 PRO A C 1
ATOM 716 O O . PRO A 1 92 ? -16.939 4.549 11.779 1.00 85.12 92 PRO A O 1
ATOM 719 N N . ALA A 1 93 ? -16.337 5.181 13.847 1.00 81.56 93 ALA A N 1
ATOM 720 C CA . ALA A 1 93 ? -16.731 3.922 14.468 1.00 81.56 93 ALA A CA 1
ATOM 721 C C . ALA A 1 93 ? -18.245 3.701 14.423 1.00 81.56 93 ALA A C 1
ATOM 723 O O . ALA A 1 93 ? -19.027 4.558 14.828 1.00 81.56 93 ALA A O 1
ATOM 724 N N . LEU A 1 94 ? -18.638 2.500 14.001 1.00 80.62 94 LEU A N 1
ATOM 725 C CA . LEU A 1 94 ? -19.990 1.980 14.133 1.00 80.62 94 LEU A CA 1
ATOM 726 C C . LEU A 1 94 ? -19.987 0.986 15.310 1.00 80.62 94 LEU A C 1
ATOM 728 O O . LEU A 1 94 ? -19.762 -0.217 15.153 1.00 80.62 94 LEU A O 1
ATOM 732 N N . GLY A 1 95 ? -20.134 1.510 16.530 1.00 83.25 95 GLY A N 1
ATOM 733 C CA . GLY A 1 95 ? -20.011 0.729 17.765 1.00 83.25 95 GLY A CA 1
ATOM 734 C C . GLY A 1 95 ? -18.569 0.284 18.043 1.00 83.25 95 GLY A C 1
ATOM 735 O O . GLY A 1 95 ? -17.661 1.106 18.148 1.00 83.25 95 GLY A O 1
ATOM 736 N N . LEU A 1 96 ? -18.341 -1.028 18.175 1.00 81.38 96 LEU A N 1
ATOM 737 C CA . LEU A 1 96 ? -17.010 -1.604 18.445 1.00 81.38 96 LEU A CA 1
ATOM 738 C C . LEU A 1 96 ? -16.169 -1.847 17.179 1.00 81.38 96 LEU A C 1
ATOM 740 O O . LEU A 1 96 ? -15.052 -2.359 17.274 1.00 81.38 96 LEU A O 1
ATOM 744 N N . LYS A 1 97 ? -16.689 -1.508 15.993 1.00 81.25 97 LYS A N 1
ATOM 745 C CA . LYS A 1 97 ? -16.032 -1.771 14.707 1.00 81.25 97 LYS A CA 1
ATOM 746 C C . LYS A 1 97 ? -15.856 -0.491 13.891 1.00 81.25 97 LYS A C 1
ATOM 748 O O . LYS A 1 97 ? -16.686 0.412 13.940 1.00 81.25 97 LYS A O 1
ATOM 753 N N . ARG A 1 98 ? -14.778 -0.442 13.114 1.00 86.31 98 ARG A N 1
ATOM 754 C CA . ARG A 1 98 ? -14.461 0.593 12.121 1.00 86.31 98 ARG A CA 1
ATOM 755 C C . ARG A 1 98 ? -14.234 -0.043 10.756 1.00 86.31 98 ARG A C 1
ATOM 757 O O . ARG A 1 98 ? -13.777 -1.187 10.644 1.00 86.31 98 ARG A O 1
ATOM 764 N N . GLU A 1 99 ? -14.583 0.684 9.706 1.00 87.88 99 GLU A N 1
ATOM 765 C CA . GLU A 1 99 ? -14.239 0.302 8.342 1.00 87.88 99 GLU A CA 1
ATOM 766 C C . GLU A 1 99 ? -12.816 0.770 8.027 1.00 87.88 99 GLU A C 1
ATOM 768 O O . GLU A 1 99 ? -12.451 1.896 8.350 1.00 87.88 99 GLU A O 1
ATOM 773 N N . LEU A 1 100 ? -12.014 -0.120 7.438 1.00 86.75 100 LEU A N 1
ATOM 774 C CA . LEU A 1 100 ? -10.662 0.178 6.973 1.00 86.75 100 LEU A CA 1
ATOM 775 C C . LEU A 1 100 ? -10.687 0.179 5.448 1.00 86.75 100 LEU A C 1
ATOM 777 O O . LEU A 1 100 ? -10.878 -0.874 4.834 1.00 86.75 100 LEU A O 1
ATOM 781 N N . THR A 1 101 ? -10.466 1.350 4.865 1.00 88.00 101 THR A N 1
ATOM 782 C CA . THR A 1 101 ? -10.331 1.545 3.423 1.00 88.00 101 THR A CA 1
ATOM 783 C C . THR A 1 101 ? -8.858 1.614 3.061 1.00 88.00 101 THR A C 1
ATOM 785 O O . THR A 1 101 ? -8.072 2.271 3.742 1.00 88.00 101 THR A O 1
ATOM 788 N N . ILE A 1 102 ? -8.480 0.927 1.983 1.00 86.69 102 ILE A N 1
ATOM 789 C CA . ILE A 1 102 ? -7.107 0.919 1.481 1.00 86.69 102 ILE A CA 1
ATOM 790 C C . ILE A 1 102 ? -7.124 1.300 0.018 1.00 86.69 102 ILE A C 1
ATOM 792 O O . ILE A 1 102 ? -7.689 0.589 -0.815 1.00 86.69 102 ILE A O 1
ATOM 796 N N . THR A 1 103 ? -6.449 2.396 -0.282 1.00 86.44 103 THR A N 1
ATOM 797 C CA . THR A 1 103 ? -6.314 2.928 -1.628 1.00 86.44 103 THR A CA 1
ATOM 798 C C . THR A 1 103 ? -4.861 2.801 -2.042 1.00 86.44 103 THR A C 1
ATOM 800 O O . THR A 1 103 ? -3.985 3.424 -1.453 1.00 86.44 103 THR A O 1
ATOM 803 N N . ALA A 1 104 ? -4.596 1.993 -3.064 1.00 83.94 104 ALA A N 1
ATOM 804 C CA . ALA A 1 104 ? -3.292 1.932 -3.708 1.00 83.94 104 ALA A CA 1
ATOM 805 C C . ALA A 1 104 ? -3.394 2.624 -5.068 1.00 83.94 104 ALA A C 1
ATOM 807 O O . ALA A 1 104 ? -4.231 2.257 -5.892 1.00 83.94 104 ALA A O 1
ATOM 808 N N . SER A 1 105 ? -2.554 3.626 -5.297 1.00 86.25 105 SER A N 1
ATOM 809 C CA . SER A 1 105 ? -2.462 4.347 -6.562 1.00 86.25 105 SER A CA 1
ATOM 810 C C . SER A 1 105 ? -1.037 4.288 -7.080 1.00 86.25 105 SER A C 1
ATOM 812 O O . SER A 1 105 ? -0.076 4.357 -6.316 1.00 86.25 105 SER A O 1
ATOM 814 N N . VAL A 1 106 ? -0.899 4.148 -8.394 1.00 83.31 106 VAL A N 1
ATOM 815 C CA . VAL A 1 106 ? 0.396 4.071 -9.056 1.00 83.31 106 VAL A CA 1
ATOM 816 C C . VAL A 1 106 ? 0.415 5.031 -10.229 1.00 83.31 106 VAL A C 1
ATOM 818 O O . VAL A 1 106 ? -0.463 5.003 -11.090 1.00 83.31 106 VAL A O 1
ATOM 821 N N . LYS A 1 107 ? 1.474 5.832 -10.308 1.00 84.12 107 LYS A N 1
ATOM 822 C CA . LYS A 1 107 ? 1.779 6.681 -11.453 1.00 84.12 107 LYS A CA 1
ATOM 823 C C . LYS A 1 107 ? 3.075 6.213 -12.102 1.00 84.12 107 LYS A C 1
ATOM 825 O O . LYS A 1 107 ? 4.139 6.321 -11.508 1.00 84.12 107 LYS A O 1
ATOM 830 N N . THR A 1 108 ? 3.010 5.710 -13.332 1.00 83.06 108 THR A N 1
ATOM 831 C CA . THR A 1 108 ? 4.209 5.349 -14.108 1.00 83.06 108 THR A CA 1
ATOM 832 C C . THR A 1 108 ? 4.816 6.584 -14.766 1.00 83.06 108 THR A C 1
ATOM 834 O O . THR A 1 108 ? 4.082 7.375 -15.360 1.00 83.06 108 THR A O 1
ATOM 837 N N . HIS A 1 109 ? 6.139 6.730 -14.728 1.00 82.69 109 HIS A N 1
ATOM 838 C CA . HIS A 1 109 ? 6.833 7.887 -15.309 1.00 82.69 109 HIS A CA 1
ATOM 839 C C . HIS A 1 109 ? 7.309 7.650 -16.751 1.00 82.69 109 HIS A C 1
ATOM 841 O O . HIS A 1 109 ? 7.449 8.599 -17.515 1.00 82.69 109 HIS A O 1
ATOM 847 N N . ASN A 1 110 ? 7.563 6.397 -17.143 1.00 81.12 110 ASN A N 1
ATOM 848 C CA . ASN A 1 110 ? 8.154 6.056 -18.440 1.00 81.12 110 ASN A CA 1
ATOM 849 C C . ASN A 1 110 ? 7.591 4.744 -19.017 1.00 81.12 110 ASN A C 1
ATOM 851 O O . ASN A 1 110 ? 6.812 4.040 -18.371 1.00 81.12 110 ASN A O 1
ATOM 855 N N . LEU A 1 111 ? 7.984 4.416 -20.254 1.00 80.94 111 LEU A N 1
ATOM 856 C CA . LEU A 1 111 ? 7.528 3.206 -20.949 1.00 80.94 111 LEU A CA 1
ATOM 857 C C . LEU A 1 111 ? 7.931 1.922 -20.207 1.00 80.94 111 LEU A C 1
ATOM 859 O O . LEU A 1 111 ? 7.133 0.993 -20.131 1.00 80.94 111 LEU A O 1
ATOM 863 N N . PHE A 1 112 ? 9.119 1.901 -19.596 1.00 77.56 112 PHE A N 1
ATOM 864 C CA . PHE A 1 112 ? 9.562 0.785 -18.761 1.00 77.56 112 PHE A CA 1
ATOM 865 C C . PHE A 1 112 ? 8.601 0.546 -17.587 1.00 77.56 112 PHE A C 1
ATOM 867 O O . PHE A 1 112 ? 8.154 -0.577 -17.381 1.00 77.56 112 PHE A O 1
ATOM 874 N N . GLY A 1 113 ? 8.198 1.607 -16.882 1.00 73.88 113 GLY A N 1
ATOM 875 C CA . GLY A 1 113 ? 7.207 1.546 -15.808 1.00 73.88 113 GLY A CA 1
ATOM 876 C C . GLY A 1 113 ? 5.842 1.048 -16.283 1.00 73.88 113 GLY A C 1
ATOM 877 O O . GLY A 1 113 ? 5.203 0.274 -15.574 1.00 73.88 113 GLY A O 1
ATOM 878 N N . LYS A 1 114 ? 5.413 1.425 -17.497 1.00 78.81 114 LYS A N 1
ATOM 879 C CA . LYS A 1 114 ? 4.164 0.926 -18.099 1.00 78.81 114 LYS A CA 1
ATOM 880 C C . LYS A 1 114 ? 4.215 -0.576 -18.371 1.00 78.81 114 LYS A C 1
ATOM 882 O O . LYS A 1 114 ? 3.296 -1.283 -17.976 1.00 78.81 114 LYS A O 1
ATOM 887 N N . VAL A 1 115 ? 5.284 -1.065 -19.004 1.00 80.00 115 VAL A N 1
ATOM 888 C CA . VAL A 1 115 ? 5.456 -2.501 -19.295 1.00 80.00 115 VAL A CA 1
ATOM 889 C C . VAL A 1 115 ? 5.564 -3.303 -17.998 1.00 80.00 115 VAL A C 1
ATOM 891 O O . VAL A 1 115 ? 4.905 -4.328 -17.847 1.00 80.00 115 VAL A O 1
ATOM 894 N N . TYR A 1 116 ? 6.324 -2.793 -17.030 1.00 73.69 116 TYR A N 1
ATOM 895 C CA . TYR A 1 116 ? 6.471 -3.390 -15.705 1.00 73.69 116 TYR A CA 1
ATOM 896 C C . TYR A 1 116 ? 5.136 -3.483 -14.941 1.00 73.69 116 TYR A C 1
ATOM 898 O O . TYR A 1 116 ? 4.894 -4.456 -14.226 1.00 73.69 116 TYR A O 1
ATOM 906 N N . MET A 1 117 ? 4.235 -2.512 -15.121 1.00 78.81 117 MET A N 1
ATOM 907 C CA . MET A 1 117 ? 2.925 -2.518 -14.469 1.00 78.81 117 MET A CA 1
ATOM 908 C C . MET A 1 117 ? 1.950 -3.558 -15.019 1.00 78.81 117 MET A C 1
ATOM 910 O O . MET A 1 117 ? 1.033 -3.924 -14.295 1.00 78.81 117 MET A O 1
ATOM 914 N N . VAL A 1 118 ? 2.128 -4.077 -16.237 1.00 80.62 118 VAL A N 1
ATOM 915 C CA . VAL A 1 118 ? 1.202 -5.063 -16.828 1.00 80.62 118 VAL A CA 1
ATOM 916 C C . VAL A 1 118 ? 1.058 -6.332 -15.967 1.00 80.62 118 VAL A C 1
ATOM 918 O O . VAL A 1 118 ? -0.063 -6.645 -15.558 1.00 80.62 118 VAL A O 1
ATOM 921 N N . PRO A 1 119 ? 2.141 -7.057 -15.620 1.00 73.50 119 PRO A N 1
ATOM 922 C CA . PRO A 1 119 ? 2.029 -8.234 -14.759 1.00 73.50 119 PRO A CA 1
ATOM 923 C C . PRO A 1 119 ? 1.624 -7.871 -13.324 1.00 73.50 119 PRO A C 1
ATOM 925 O O . PRO A 1 119 ? 0.842 -8.590 -12.697 1.00 73.50 119 PRO A O 1
ATOM 928 N N . VAL A 1 120 ? 2.120 -6.741 -12.805 1.00 69.88 120 VAL A N 1
ATOM 929 C CA . VAL A 1 120 ? 1.816 -6.286 -11.441 1.00 69.88 120 VAL A CA 1
ATOM 930 C C . VAL A 1 120 ? 0.330 -5.970 -11.299 1.00 69.88 120 VAL A C 1
ATOM 932 O O . VAL A 1 120 ? -0.285 -6.437 -10.348 1.00 69.88 120 VAL A O 1
ATOM 935 N N . ALA A 1 121 ? -0.277 -5.259 -12.251 1.00 73.12 121 ALA A N 1
ATOM 936 C CA . ALA A 1 121 ? -1.692 -4.897 -12.228 1.00 73.12 121 ALA A CA 1
ATOM 937 C C . ALA A 1 121 ? -2.605 -6.130 -12.146 1.00 73.12 121 ALA A C 1
ATOM 939 O O . ALA A 1 121 ? -3.584 -6.124 -11.399 1.00 73.12 121 ALA A O 1
ATOM 940 N N . TYR A 1 122 ? -2.250 -7.212 -12.843 1.00 75.75 122 TYR A N 1
ATOM 941 C CA . TYR A 1 122 ? -3.007 -8.462 -12.796 1.00 75.75 122 TYR A CA 1
ATOM 942 C C . TYR A 1 122 ? -2.888 -9.173 -11.435 1.00 75.75 122 TYR A C 1
ATOM 944 O O . TYR A 1 122 ? -3.879 -9.649 -10.877 1.00 75.75 122 TYR A O 1
ATOM 952 N N . ALA A 1 123 ? -1.683 -9.219 -10.857 1.00 70.44 123 ALA A N 1
ATOM 953 C CA . ALA A 1 123 ? -1.429 -9.916 -9.594 1.00 70.44 123 ALA A CA 1
ATOM 954 C C . ALA A 1 123 ? -1.849 -9.113 -8.344 1.00 70.44 123 ALA A C 1
ATOM 956 O O . ALA A 1 123 ? -2.284 -9.691 -7.343 1.00 70.44 123 ALA A O 1
ATOM 957 N N . HIS A 1 124 ? -1.741 -7.783 -8.383 1.00 73.31 124 HIS A N 1
ATOM 958 C CA . HIS A 1 124 ? -1.853 -6.910 -7.211 1.00 73.31 124 HIS A CA 1
ATOM 959 C C . HIS A 1 124 ? -3.234 -6.989 -6.545 1.00 73.31 124 HIS A C 1
ATOM 961 O O . HIS A 1 124 ? -3.324 -7.053 -5.314 1.00 73.31 124 HIS A O 1
ATOM 967 N N . GLY A 1 125 ? -4.312 -7.045 -7.333 1.00 70.38 125 GLY A N 1
ATOM 968 C CA . GLY A 1 125 ? -5.672 -7.148 -6.798 1.00 70.38 125 GLY A CA 1
ATOM 969 C C . GLY A 1 125 ? -5.899 -8.436 -5.997 1.00 70.38 125 GLY A C 1
ATOM 970 O O . GLY A 1 125 ? -6.518 -8.412 -4.932 1.00 70.38 125 GLY A O 1
ATOM 971 N N . LEU A 1 126 ? -5.353 -9.564 -6.462 1.00 74.75 126 LEU A N 1
ATOM 972 C CA . LEU A 1 126 ? -5.440 -10.856 -5.770 1.00 74.75 126 LEU A CA 1
ATOM 973 C C . LEU A 1 126 ? -4.668 -10.839 -4.448 1.00 74.75 126 LEU A C 1
ATOM 975 O O . LEU A 1 126 ? -5.159 -11.337 -3.433 1.00 74.75 126 LEU A O 1
ATOM 979 N N . ILE A 1 127 ? -3.476 -10.245 -4.465 1.00 71.31 127 ILE A N 1
ATOM 980 C CA . ILE A 1 127 ? -2.599 -10.131 -3.302 1.00 71.31 127 ILE A CA 1
ATOM 981 C C . ILE A 1 127 ? -3.266 -9.294 -2.200 1.00 71.31 127 ILE A C 1
ATOM 983 O O . ILE A 1 127 ? -3.407 -9.772 -1.073 1.00 71.31 127 ILE A O 1
ATOM 987 N N . VAL A 1 128 ? -3.763 -8.097 -2.530 1.00 71.44 128 VAL A N 1
ATOM 988 C CA . VAL A 1 128 ? -4.417 -7.200 -1.556 1.00 71.44 128 VAL A CA 1
ATOM 989 C C . VAL A 1 128 ? -5.682 -7.828 -0.980 1.00 71.44 128 VAL A C 1
ATOM 991 O O . VAL A 1 128 ? -5.882 -7.814 0.234 1.00 71.44 128 VAL A O 1
ATOM 994 N N . ARG A 1 129 ? -6.510 -8.465 -1.820 1.00 74.81 129 ARG A N 1
ATOM 995 C CA . ARG A 1 129 ? -7.708 -9.184 -1.354 1.00 74.81 129 ARG A CA 1
ATOM 996 C C . ARG A 1 129 ? -7.362 -10.283 -0.348 1.00 74.81 129 ARG A C 1
ATOM 998 O O . ARG A 1 129 ? -8.094 -10.462 0.623 1.00 74.81 129 ARG A O 1
ATOM 1005 N N . ARG A 1 130 ? -6.262 -11.017 -0.550 1.00 72.75 130 ARG A N 1
ATOM 1006 C CA . ARG A 1 130 ? -5.802 -12.041 0.405 1.00 72.75 130 ARG A CA 1
ATOM 1007 C C . ARG A 1 130 ? -5.334 -11.426 1.725 1.00 72.75 130 ARG A C 1
ATOM 1009 O O . ARG A 1 130 ? -5.714 -11.947 2.770 1.00 72.75 130 ARG A O 1
ATOM 1016 N N . MET A 1 131 ? -4.591 -10.316 1.688 1.00 69.56 131 MET A N 1
ATOM 1017 C CA . MET A 1 131 ? -4.161 -9.604 2.903 1.00 69.56 131 MET A CA 1
ATOM 1018 C C . MET A 1 131 ? -5.358 -9.104 3.725 1.00 69.56 131 MET A C 1
ATOM 1020 O O . MET A 1 131 ? -5.418 -9.318 4.933 1.00 69.56 131 MET A O 1
ATOM 1024 N N . LEU A 1 132 ? -6.357 -8.510 3.066 1.00 72.38 132 LEU A N 1
ATOM 1025 C CA . LEU A 1 132 ? -7.574 -8.021 3.723 1.00 72.38 132 LEU A CA 1
ATOM 1026 C C . LEU A 1 132 ? -8.407 -9.150 4.356 1.00 72.38 132 LEU A C 1
ATOM 1028 O O . 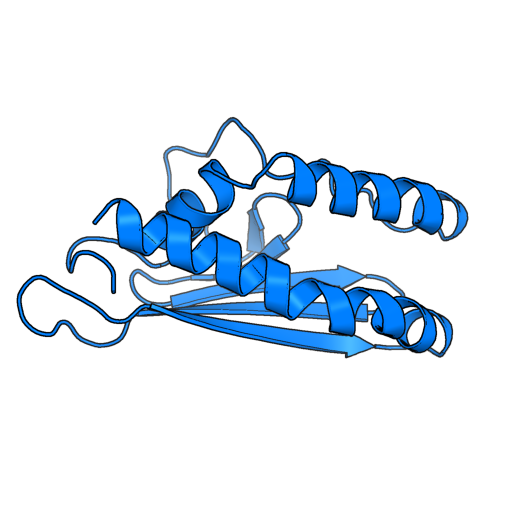LEU A 1 132 ? -8.921 -9.002 5.467 1.00 72.38 132 LEU A O 1
ATOM 1032 N N . ARG A 1 133 ? -8.522 -10.310 3.693 1.00 74.44 133 ARG A N 1
ATOM 1033 C CA . ARG A 1 133 ? -9.233 -11.470 4.263 1.00 74.44 133 ARG A CA 1
ATOM 1034 C C . ARG A 1 133 ? -8.588 -11.967 5.557 1.00 74.44 133 ARG A C 1
ATOM 1036 O O . ARG A 1 133 ? -9.315 -12.295 6.488 1.00 74.44 133 ARG A O 1
ATOM 1043 N N . GLN A 1 134 ? -7.255 -11.980 5.635 1.00 67.06 134 GLN A N 1
ATOM 1044 C CA . GLN A 1 134 ? -6.531 -12.433 6.830 1.00 67.06 134 GLN A CA 1
ATOM 1045 C C . GLN A 1 134 ? -6.755 -11.528 8.046 1.00 67.06 134 GLN A C 1
ATOM 1047 O O . GLN A 1 134 ? -6.854 -12.034 9.164 1.00 67.06 134 GLN A O 1
ATOM 1052 N N . LEU A 1 135 ? -6.882 -10.212 7.838 1.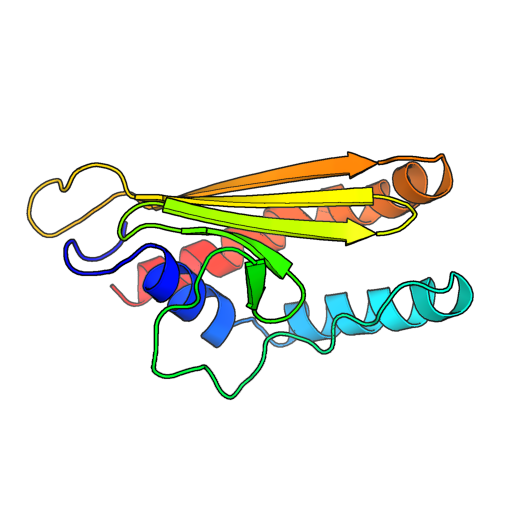00 66.00 135 LEU A N 1
ATOM 1053 C CA . LEU A 1 135 ? -7.277 -9.293 8.908 1.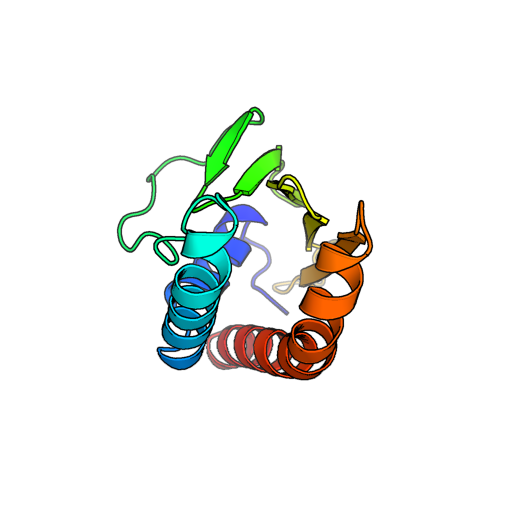00 66.00 135 LEU A CA 1
ATOM 1054 C C . LEU A 1 135 ? -8.680 -9.597 9.432 1.00 66.00 135 LEU A C 1
ATOM 1056 O O . LEU A 1 135 ? -8.911 -9.594 10.635 1.00 66.00 135 LEU A O 1
ATOM 1060 N N . THR A 1 136 ? -9.618 -9.860 8.520 1.00 60.59 136 THR A N 1
ATOM 1061 C CA . THR A 1 136 ? -11.031 -10.039 8.878 1.00 60.59 136 THR A CA 1
ATOM 1062 C C . THR A 1 136 ? -11.280 -11.378 9.578 1.00 60.59 136 THR A C 1
ATOM 1064 O O . THR A 1 136 ? -12.180 -11.467 10.397 1.00 60.59 136 THR A O 1
ATOM 1067 N N . SER A 1 137 ? -10.473 -12.412 9.300 1.00 53.75 137 SER A N 1
ATOM 1068 C CA . SER A 1 137 ? -10.563 -13.718 9.978 1.00 53.75 137 SER A CA 1
ATOM 1069 C C . SER A 1 137 ? -9.984 -13.745 11.399 1.00 53.75 137 SER A C 1
ATOM 1071 O O . SER A 1 137 ? -10.054 -14.778 12.056 1.00 53.75 137 SER A O 1
ATOM 1073 N N . ARG A 1 138 ? -9.345 -12.656 11.850 1.00 46.47 138 ARG A N 1
ATOM 1074 C CA . ARG A 1 138 ? -8.684 -12.553 13.164 1.0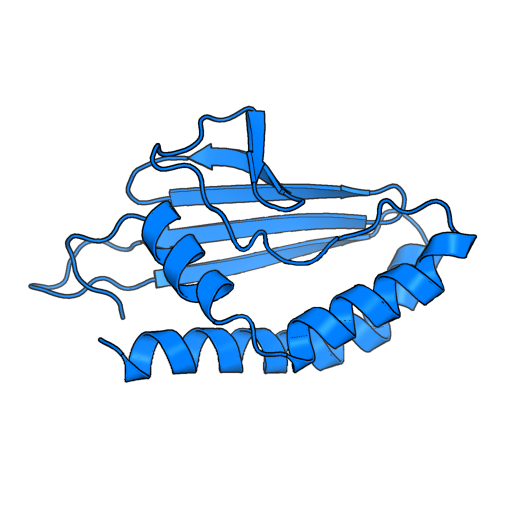0 46.47 138 ARG A CA 1
ATOM 1075 C C . ARG A 1 138 ? -9.291 -11.474 14.075 1.00 46.47 138 ARG A C 1
ATOM 1077 O O . ARG A 1 138 ? -8.752 -11.244 15.154 1.00 46.47 138 ARG A O 1
ATOM 1084 N N . ALA A 1 139 ? -10.364 -10.820 13.634 1.00 41.19 139 ALA A N 1
ATOM 1085 C CA . ALA A 1 139 ? -11.141 -9.839 14.393 1.00 41.19 139 ALA A CA 1
ATOM 1086 C C . ALA A 1 139 ? -12.475 -10.448 14.835 1.00 41.19 139 ALA A C 1
ATOM 1088 O O . ALA A 1 139 ? -12.978 -10.028 15.898 1.00 41.19 139 ALA A O 1
#

pLDDT: mean 75.05, std 12.57, range [41.19, 93.12]

Mean predicted aligned erro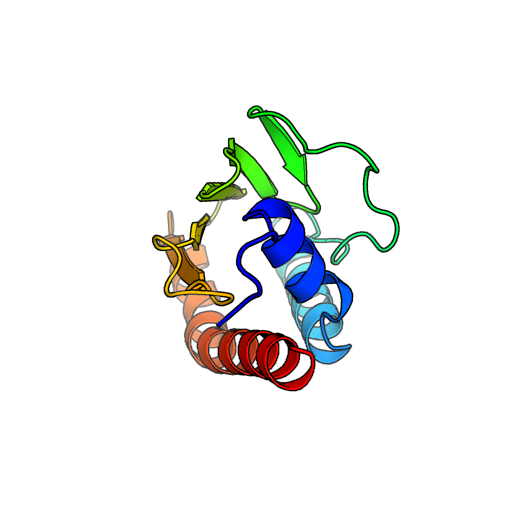r: 8.85 Å